Protein AF-T1AHS0-F1 (afdb_monomer)

InterPro domains:
  IPR002641 Patatin-like phospholipase domain [PF01734] (17-64)
  IPR016035 Acyl transferase/acyl hydrolase/lysophospholipase [SSF52151] (20-77)

Radius of gyration: 14.69 Å; Cα contacts (8 Å, |Δi|>4): 52; chains: 1; bounding box: 33×40×36 Å

Foldseek 3Di:
DQLVVQVVCCVVVVHRFAVLVVDPDQDDPDVSRVQSVCSVVRHHVVVVLVCCVVCVCVVCVVVCVVPVVCVPPDPPPDPPPDD

Secondary structure (DSSP, 8-state):
-HHHHHHHHHHHHSS---GGGT-S----STHHHHHHHHHHTT--HHHHHHHHHHHHHHHHHHHHTT-GGGTT-----------

Mean predicted aligned error: 8.79 Å

Solvent-accessible surface area (backbone atoms only — not comparable to full-atom values): 5120 Å² total; per-residue (Å²): 110,66,54,60,50,38,52,48,50,23,64,75,68,73,46,88,61,31,59,31,80,74,46,99,74,71,81,50,63,77,73,40,32,59,52,27,52,44,22,68,72,50,41,44,53,66,60,54,52,49,51,45,65,72,41,44,60,74,76,35,48,75,57,48,76,72,40,72,86,56,77,75,74,70,74,80,82,74,81,77,81,78,131

Structure (mmCIF, N/CA/C/O backbone):
data_AF-T1AHS0-F1
#
_entry.id   AF-T1AHS0-F1
#
loop_
_atom_site.group_PDB
_atom_site.id
_atom_site.type_symbol
_atom_site.label_atom_id
_atom_site.label_alt_id
_atom_site.label_comp_id
_atom_site.label_asym_id
_atom_site.label_entity_id
_atom_site.label_seq_id
_atom_site.pdbx_PDB_ins_code
_atom_site.Cartn_x
_atom_site.Cartn_y
_atom_site.Cartn_z
_atom_site.occupancy
_atom_site.B_iso_or_equiv
_atom_site.auth_seq_id
_atom_site.auth_comp_id
_atom_site.auth_asym_id
_atom_site.auth_atom_id
_atom_site.pdbx_PDB_model_num
ATOM 1 N N . ILE A 1 1 ? 8.529 -5.737 4.288 1.00 89.62 1 ILE A N 1
ATOM 2 C CA . ILE A 1 1 ? 8.176 -4.925 5.484 1.00 89.62 1 ILE A CA 1
ATOM 3 C C . ILE A 1 1 ? 6.669 -4.702 5.595 1.00 89.62 1 ILE A C 1
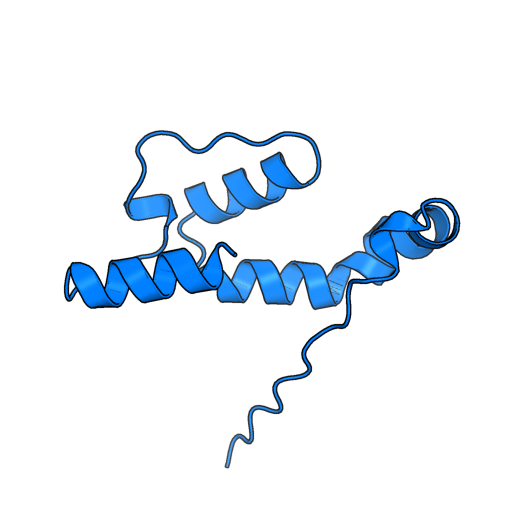ATOM 5 O O . ILE A 1 1 ? 6.106 -5.094 6.606 1.00 89.62 1 ILE A O 1
ATOM 9 N N . LEU A 1 2 ? 6.011 -4.172 4.557 1.00 94.25 2 LEU A N 1
ATOM 10 C CA . LEU A 1 2 ? 4.579 -3.849 4.579 1.00 94.25 2 LEU A CA 1
ATOM 11 C C . LEU A 1 2 ? 3.671 -5.060 4.868 1.00 94.25 2 LEU A C 1
ATOM 13 O O . LEU A 1 2 ? 2.756 -4.930 5.667 1.00 94.25 2 LEU A O 1
ATOM 17 N N . GLU A 1 3 ? 3.974 -6.252 4.336 1.00 94.31 3 GLU A N 1
ATOM 18 C CA . GLU A 1 3 ? 3.190 -7.467 4.643 1.00 94.31 3 GLU A CA 1
ATOM 19 C C . GLU A 1 3 ? 3.215 -7.816 6.133 1.00 94.31 3 GLU A C 1
ATOM 21 O O . GLU A 1 3 ? 2.215 -8.241 6.706 1.00 94.31 3 GLU A O 1
ATOM 26 N N . ARG A 1 4 ? 4.368 -7.611 6.785 1.00 96.12 4 ARG A N 1
ATOM 27 C CA . ARG A 1 4 ? 4.511 -7.853 8.222 1.00 96.12 4 ARG A CA 1
ATOM 28 C C . ARG A 1 4 ? 3.711 -6.829 9.023 1.00 96.12 4 ARG A C 1
ATOM 30 O O . ARG A 1 4 ? 3.114 -7.200 10.025 1.00 96.12 4 ARG A O 1
ATOM 37 N N . VAL A 1 5 ? 3.6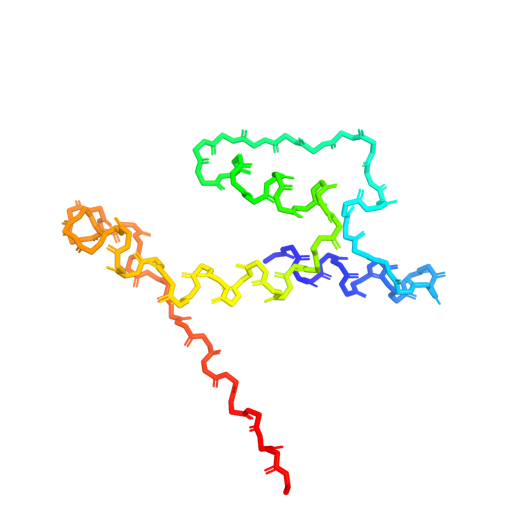95 -5.569 8.585 1.00 96.75 5 VAL A N 1
ATOM 38 C CA . VAL A 1 5 ? 2.898 -4.509 9.221 1.00 96.75 5 VAL A CA 1
ATOM 39 C C . VAL A 1 5 ? 1.408 -4.811 9.086 1.00 96.75 5 VAL A C 1
ATOM 41 O O . VAL A 1 5 ? 0.696 -4.758 10.081 1.00 96.75 5 VAL A O 1
ATOM 44 N N . GLU A 1 6 ? 0.943 -5.196 7.897 1.00 96.56 6 GLU A N 1
ATOM 45 C CA . GLU A 1 6 ? -0.458 -5.571 7.673 1.00 96.56 6 GLU A CA 1
ATOM 46 C C . GLU A 1 6 ? -0.864 -6.762 8.543 1.00 96.56 6 GLU A C 1
ATOM 48 O O . GLU A 1 6 ? -1.858 -6.686 9.262 1.00 96.56 6 GLU A O 1
ATOM 53 N N . GLY A 1 7 ? -0.046 -7.820 8.572 1.00 96.56 7 GLY A N 1
ATOM 54 C CA . GLY A 1 7 ? -0.278 -8.980 9.434 1.00 96.56 7 GLY A CA 1
ATOM 55 C C . GLY A 1 7 ? -0.296 -8.631 10.925 1.00 96.56 7 GLY A C 1
ATOM 56 O O . GLY A 1 7 ? -1.177 -9.086 11.653 1.00 96.56 7 GLY A O 1
ATOM 57 N N . TYR A 1 8 ? 0.630 -7.785 11.380 1.00 97.75 8 TYR A N 1
ATOM 58 C CA . TYR A 1 8 ? 0.681 -7.338 12.771 1.00 97.75 8 TYR A CA 1
ATOM 59 C C . TYR A 1 8 ? -0.539 -6.493 13.155 1.00 97.75 8 TYR A C 1
ATOM 61 O O . TYR A 1 8 ? -1.130 -6.719 14.204 1.00 97.75 8 TYR A O 1
ATOM 69 N N . LEU A 1 9 ? -0.968 -5.560 12.300 1.00 97.50 9 LEU A N 1
ATOM 70 C CA . LEU A 1 9 ? -2.159 -4.744 12.554 1.00 97.50 9 LEU A CA 1
ATOM 71 C C . LEU A 1 9 ? -3.441 -5.582 12.527 1.00 97.50 9 LEU A C 1
ATOM 73 O O . LEU A 1 9 ? -4.339 -5.342 13.335 1.00 97.50 9 LEU A O 1
ATOM 77 N N . ASN A 1 10 ? -3.516 -6.585 11.649 1.00 97.19 10 ASN A N 1
ATOM 78 C CA . ASN A 1 10 ? -4.617 -7.546 11.646 1.00 97.19 10 ASN A CA 1
ATOM 79 C C . ASN A 1 10 ? -4.684 -8.308 12.978 1.00 97.19 10 ASN A C 1
ATOM 81 O O . ASN A 1 10 ? -5.756 -8.407 13.567 1.00 97.19 10 ASN A O 1
ATOM 85 N N . MET A 1 11 ? -3.541 -8.780 13.487 1.00 97.69 11 MET A N 1
ATOM 86 C CA . MET A 1 11 ? -3.463 -9.452 14.787 1.00 97.69 11 MET A CA 1
ATOM 87 C C . MET A 1 11 ? -3.848 -8.515 15.941 1.00 97.69 11 MET A C 1
ATOM 89 O O . MET A 1 11 ? -4.664 -8.883 16.778 1.00 97.69 11 MET A O 1
ATOM 93 N N . LEU A 1 12 ? -3.286 -7.304 15.975 1.00 97.81 12 LEU A N 1
ATOM 94 C CA . LEU A 1 12 ? -3.475 -6.343 17.063 1.00 97.81 12 LEU A CA 1
ATOM 95 C C . LEU A 1 12 ? -4.923 -5.849 17.169 1.00 97.81 12 LEU A C 1
ATOM 97 O O . LEU A 1 12 ? -5.430 -5.658 18.268 1.00 97.81 12 LEU A O 1
ATOM 101 N N . THR A 1 13 ? -5.576 -5.611 16.030 1.00 96.94 13 THR A N 1
ATOM 102 C CA . THR A 1 13 ? -6.946 -5.071 15.996 1.00 96.94 13 THR A CA 1
ATOM 103 C C . THR A 1 13 ? -8.022 -6.153 16.001 1.00 96.94 13 THR A C 1
ATOM 105 O O . THR A 1 13 ? -9.185 -5.839 16.226 1.00 96.94 13 THR A O 1
ATOM 108 N N . GLY A 1 14 ? -7.663 -7.411 15.722 1.00 96.81 14 GLY A N 1
ATOM 109 C CA . GLY A 1 14 ? -8.621 -8.504 15.532 1.00 96.81 14 GLY A CA 1
ATOM 110 C C . GLY A 1 14 ? -9.467 -8.378 14.258 1.00 96.81 14 GLY A C 1
ATOM 111 O O . GLY A 1 14 ? -10.374 -9.177 14.046 1.00 96.81 14 GLY A O 1
ATOM 112 N N . VAL A 1 15 ? -9.182 -7.392 13.400 1.00 95.69 15 VAL A N 1
ATOM 113 C CA . VAL A 1 15 ? -9.911 -7.138 12.154 1.00 95.69 15 VAL A CA 1
ATOM 114 C C . VAL A 1 15 ? -8.949 -7.268 10.985 1.00 95.69 15 VAL A C 1
ATOM 116 O O . VAL A 1 15 ? -7.880 -6.659 10.990 1.00 95.69 15 VAL A O 1
ATOM 119 N N . VAL A 1 16 ? -9.334 -8.026 9.959 1.00 95.69 16 VAL A N 1
ATOM 120 C CA . VAL A 1 16 ? -8.566 -8.147 8.715 1.00 95.69 16 VAL A CA 1
ATOM 121 C C . VAL A 1 16 ? -8.916 -6.979 7.799 1.00 95.69 16 VAL A C 1
ATOM 123 O O . VAL A 1 16 ? -10.020 -6.919 7.266 1.00 95.69 16 VAL A O 1
ATOM 126 N N . LEU A 1 17 ? -7.978 -6.048 7.619 1.00 95.94 17 LEU A N 1
ATOM 127 C CA . LEU A 1 17 ? -8.136 -4.897 6.726 1.00 95.94 17 LEU A CA 1
ATOM 128 C C . LEU A 1 17 ? -6.827 -4.603 5.990 1.00 95.94 17 LEU A C 1
ATOM 130 O O . LEU A 1 17 ? -5.763 -4.655 6.623 1.00 95.94 17 LEU A O 1
ATOM 134 N N . PRO A 1 18 ? -6.902 -4.221 4.702 1.00 96.19 18 PRO A N 1
ATOM 135 C CA . PRO A 1 18 ? -5.737 -3.771 3.957 1.00 96.19 18 PRO A CA 1
ATOM 136 C C . PRO A 1 18 ? -5.166 -2.494 4.581 1.00 96.19 18 PRO A C 1
ATOM 138 O O . PRO A 1 18 ? -5.913 -1.686 5.142 1.00 96.19 18 PRO A O 1
ATOM 141 N N . LEU A 1 19 ? -3.854 -2.267 4.451 1.00 96.62 19 LEU A N 1
ATOM 142 C CA . LEU A 1 19 ? -3.222 -1.057 5.004 1.00 96.62 19 LEU A CA 1
ATOM 143 C C . LEU A 1 19 ? -3.884 0.236 4.508 1.00 96.62 19 LEU A C 1
ATOM 145 O O . LEU A 1 19 ? -3.992 1.191 5.272 1.00 96.62 19 LEU A O 1
ATOM 149 N N . GLY A 1 20 ? -4.387 0.259 3.272 1.00 96.19 20 GLY A N 1
ATOM 150 C CA . GLY A 1 20 ? -5.077 1.423 2.718 1.00 96.19 20 GLY A CA 1
ATOM 151 C C . GLY A 1 20 ? -6.309 1.880 3.490 1.00 96.19 20 GLY A C 1
ATOM 152 O O . GLY A 1 20 ? -6.590 3.070 3.545 1.00 96.19 20 GLY A O 1
ATOM 153 N N . ALA A 1 21 ? -7.008 0.954 4.147 1.00 96.56 21 ALA A N 1
ATOM 154 C CA . ALA A 1 21 ? -8.173 1.271 4.969 1.00 96.56 21 ALA A CA 1
ATOM 155 C C . ALA A 1 21 ? -7.798 1.758 6.381 1.00 96.56 21 ALA A C 1
ATOM 157 O O . ALA A 1 21 ? -8.676 2.099 7.171 1.00 96.56 21 ALA A O 1
ATOM 158 N N . ARG A 1 22 ? -6.504 1.754 6.727 1.00 96.44 22 ARG A N 1
ATOM 159 C CA . ARG A 1 22 ? -6.002 2.059 8.076 1.00 96.44 22 ARG A CA 1
ATOM 160 C C . ARG A 1 22 ? -5.299 3.411 8.177 1.00 96.44 22 ARG A C 1
ATOM 162 O O . ARG A 1 22 ? -5.123 3.903 9.286 1.00 96.44 22 ARG A O 1
ATOM 169 N N . PHE A 1 23 ? -4.891 4.003 7.056 1.00 95.75 23 PHE A N 1
ATOM 170 C CA . PHE A 1 23 ? -4.157 5.269 7.022 1.00 95.75 23 PHE A CA 1
ATOM 171 C C . PHE A 1 23 ? -4.914 6.313 6.204 1.00 95.75 23 PHE A C 1
ATOM 173 O O . PHE A 1 23 ? -5.306 6.053 5.072 1.00 95.75 23 PHE A O 1
ATOM 180 N N . ASN A 1 24 ? -5.072 7.521 6.751 1.00 96.31 24 ASN A N 1
ATOM 181 C CA . ASN A 1 24 ? -5.737 8.624 6.045 1.00 96.31 24 ASN A CA 1
ATOM 182 C C . ASN A 1 24 ? -4.883 9.226 4.920 1.00 96.31 24 ASN A C 1
ATOM 184 O O . ASN A 1 24 ? -5.419 9.850 4.009 1.00 96.31 24 ASN A O 1
ATOM 188 N N . LEU A 1 25 ? -3.562 9.056 4.990 1.00 96.06 25 LEU A N 1
ATOM 189 C CA . LEU A 1 25 ? -2.617 9.525 3.988 1.00 96.06 25 LEU A CA 1
ATOM 190 C C . LEU A 1 25 ? -1.571 8.445 3.739 1.00 96.06 25 LEU A C 1
ATOM 192 O O . LEU A 1 25 ? -0.936 7.953 4.670 1.00 96.06 25 LEU A O 1
ATOM 196 N N . ILE A 1 26 ? -1.367 8.126 2.466 1.00 96.44 26 ILE A N 1
ATOM 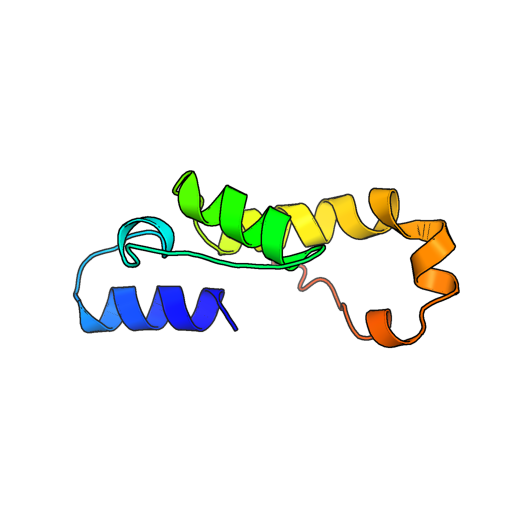197 C CA . ILE A 1 26 ? -0.298 7.246 2.006 1.00 96.44 26 ILE A CA 1
ATOM 198 C C . ILE A 1 26 ? 0.478 8.026 0.957 1.00 96.44 26 ILE A C 1
ATOM 200 O O . ILE A 1 26 ? -0.085 8.463 -0.045 1.00 96.44 26 ILE A O 1
ATOM 204 N N . CYS A 1 27 ? 1.767 8.224 1.199 1.00 95.69 27 CYS A N 1
ATOM 205 C CA . CYS A 1 27 ? 2.656 8.923 0.287 1.00 95.69 27 CYS A CA 1
ATOM 206 C C . CYS A 1 27 ? 3.791 8.002 -0.162 1.00 95.69 27 CYS A C 1
ATOM 208 O O . CYS A 1 27 ? 4.196 7.074 0.538 1.00 95.69 27 CYS A O 1
ATOM 210 N N . GLY A 1 28 ? 4.304 8.262 -1.358 1.00 94.75 28 GLY A N 1
ATOM 211 C CA . GLY A 1 28 ? 5.432 7.535 -1.916 1.00 94.75 28 GLY A CA 1
ATOM 212 C C . GLY A 1 28 ? 6.007 8.270 -3.117 1.00 94.75 28 GLY A C 1
ATOM 213 O O . GLY A 1 28 ? 5.362 9.136 -3.694 1.00 94.75 28 GLY 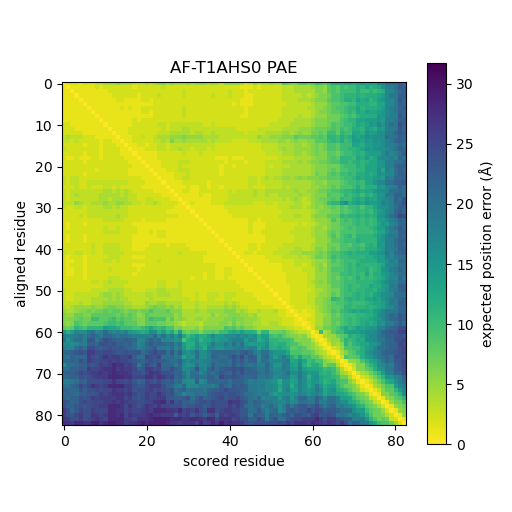A O 1
ATOM 214 N N . THR A 1 29 ? 7.231 7.948 -3.505 1.00 95.25 29 THR A N 1
ATOM 215 C CA . THR A 1 29 ? 7.880 8.520 -4.691 1.00 95.25 29 THR A CA 1
ATOM 216 C C . THR A 1 29 ? 8.463 7.394 -5.531 1.00 95.25 29 THR A C 1
ATOM 218 O O . THR A 1 29 ? 8.811 6.335 -5.004 1.00 95.25 29 THR A O 1
ATOM 221 N N . SER A 1 30 ? 8.541 7.589 -6.851 1.00 91.25 30 SER A N 1
ATOM 222 C CA . SER A 1 30 ? 8.977 6.539 -7.784 1.00 91.25 30 SER A CA 1
ATOM 223 C C . SER A 1 30 ? 8.125 5.262 -7.622 1.00 91.25 30 SER A C 1
ATOM 225 O O . SER A 1 30 ? 6.895 5.337 -7.611 1.00 91.25 30 SER A O 1
ATOM 227 N N . THR A 1 31 ? 8.736 4.091 -7.432 1.00 89.44 31 THR A N 1
ATOM 228 C CA . THR A 1 31 ? 8.045 2.831 -7.109 1.00 89.44 31 THR A CA 1
ATOM 229 C C . THR A 1 31 ? 7.172 2.924 -5.859 1.00 89.44 31 THR A C 1
ATOM 231 O O . THR A 1 31 ? 6.126 2.281 -5.803 1.00 89.44 31 THR A O 1
ATOM 234 N N . GLY A 1 32 ? 7.535 3.767 -4.891 1.00 92.50 32 GLY A N 1
ATOM 235 C CA . GLY A 1 32 ? 6.712 4.029 -3.715 1.00 92.50 32 GLY A CA 1
ATOM 236 C C . GLY A 1 32 ? 5.352 4.642 -4.058 1.00 92.50 32 GLY A C 1
ATOM 237 O O . GLY A 1 32 ? 4.382 4.336 -3.376 1.00 92.50 32 GLY A O 1
ATOM 238 N N . TRP A 1 33 ? 5.244 5.451 -5.122 1.00 95.56 33 TRP A N 1
ATOM 239 C CA . TRP A 1 33 ? 3.961 6.036 -5.542 1.00 95.56 33 TRP A CA 1
ATOM 240 C C . TRP A 1 33 ? 3.012 4.981 -6.120 1.00 95.56 33 TRP A C 1
ATOM 242 O O . TRP A 1 33 ? 1.822 4.990 -5.825 1.00 95.56 33 TRP A O 1
ATOM 252 N N . ILE A 1 34 ? 3.536 4.027 -6.893 1.00 94.06 34 ILE A N 1
ATOM 253 C CA . ILE A 1 34 ? 2.747 2.910 -7.437 1.00 94.06 34 ILE A CA 1
ATOM 254 C C . ILE A 1 34 ? 2.212 2.037 -6.292 1.00 94.06 34 ILE A C 1
ATOM 256 O O . ILE A 1 34 ? 1.035 1.682 -6.283 1.00 94.06 34 ILE A O 1
ATOM 260 N N . ILE A 1 35 ? 3.057 1.738 -5.298 1.00 95.50 35 ILE A N 1
ATOM 261 C CA . ILE A 1 35 ? 2.651 1.007 -4.089 1.00 95.50 35 ILE A CA 1
ATOM 262 C C . ILE A 1 35 ? 1.603 1.809 -3.308 1.00 95.50 35 ILE A C 1
ATOM 264 O O . ILE A 1 35 ? 0.568 1.257 -2.948 1.00 95.50 35 ILE A O 1
ATOM 268 N N . ALA A 1 36 ? 1.836 3.106 -3.079 1.00 96.44 36 ALA A N 1
ATOM 269 C CA . ALA A 1 36 ? 0.906 3.983 -2.368 1.00 96.44 36 ALA A CA 1
ATOM 270 C C . ALA A 1 36 ? -0.472 4.029 -3.043 1.00 96.44 36 ALA A C 1
ATOM 272 O O . ALA A 1 36 ? -1.488 3.914 -2.362 1.00 96.44 36 ALA A O 1
ATOM 273 N N . LEU A 1 37 ? -0.507 4.118 -4.375 1.00 96.06 37 LEU A N 1
ATOM 274 C CA . LEU A 1 37 ? -1.739 4.080 -5.155 1.00 96.06 37 LEU A CA 1
ATOM 275 C C . LEU A 1 37 ? -2.463 2.736 -5.014 1.00 96.06 37 LEU A C 1
ATOM 277 O O . LEU A 1 37 ? -3.664 2.713 -4.763 1.00 96.06 37 LEU A O 1
ATOM 281 N N . ALA A 1 38 ? -1.752 1.612 -5.137 1.00 96.19 38 ALA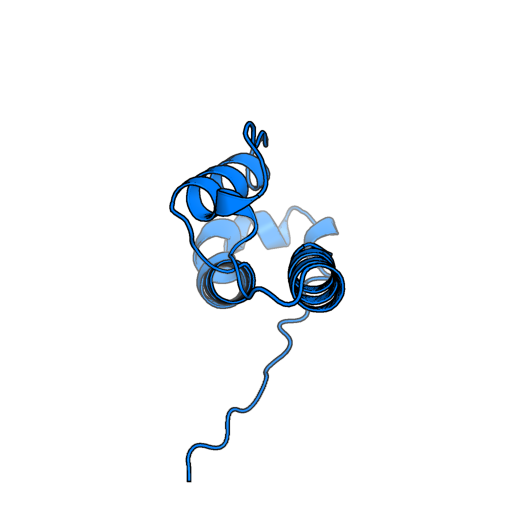 A N 1
ATOM 282 C CA . ALA A 1 38 ? -2.358 0.290 -4.983 1.00 96.19 38 ALA A CA 1
ATOM 283 C C . ALA A 1 38 ? -2.937 0.084 -3.572 1.00 96.19 38 ALA A C 1
ATOM 285 O O . ALA A 1 38 ? -4.046 -0.432 -3.429 1.00 96.19 38 ALA A O 1
ATOM 286 N N . LEU A 1 39 ? -2.228 0.554 -2.542 1.00 97.06 39 LEU A N 1
ATOM 287 C CA . LEU A 1 39 ? -2.731 0.556 -1.171 1.00 97.06 39 LEU A CA 1
ATOM 288 C C . LEU A 1 39 ? -3.978 1.433 -1.036 1.00 97.06 39 LEU A C 1
ATOM 290 O O . LEU A 1 39 ? -4.963 0.971 -0.474 1.00 97.06 39 LEU A O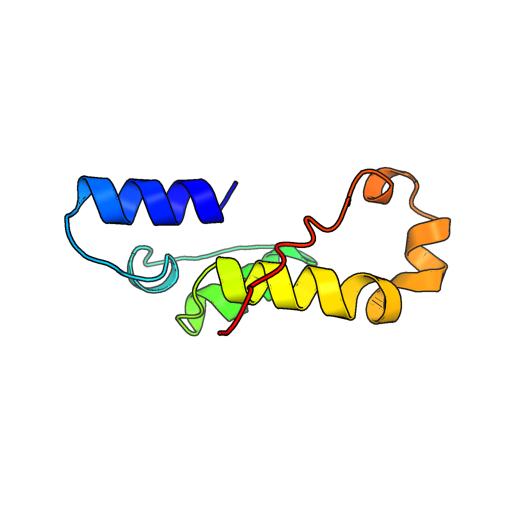 1
ATOM 294 N N . ALA A 1 40 ? -3.979 2.651 -1.585 1.00 95.88 40 ALA A N 1
ATOM 295 C CA . ALA A 1 40 ? -5.139 3.547 -1.551 1.00 95.88 40 ALA A CA 1
ATOM 296 C C . ALA A 1 40 ? -6.381 2.948 -2.240 1.00 95.88 40 ALA A C 1
ATOM 298 O O . ALA A 1 40 ? -7.506 3.224 -1.835 1.00 95.88 40 ALA A O 1
ATOM 299 N N . LEU A 1 41 ? -6.185 2.070 -3.229 1.00 95.88 41 LEU A N 1
ATOM 300 C CA . LEU A 1 41 ? -7.250 1.287 -3.869 1.00 95.88 41 LEU A CA 1
ATOM 301 C C . LEU A 1 41 ? -7.729 0.084 -3.032 1.00 95.88 41 LEU A C 1
ATOM 303 O O . LEU A 1 41 ? -8.546 -0.703 -3.505 1.00 95.88 41 LEU A O 1
ATOM 307 N N . GLY A 1 42 ? -7.219 -0.093 -1.811 1.00 95.62 42 GLY A N 1
ATOM 308 C CA . GLY A 1 42 ? -7.604 -1.173 -0.901 1.00 95.62 42 GLY A CA 1
ATOM 309 C C . GLY A 1 42 ? -6.970 -2.525 -1.224 1.00 95.62 42 GLY A C 1
ATOM 310 O O . GLY A 1 42 ? -7.434 -3.545 -0.716 1.00 95.62 42 GLY A O 1
ATOM 311 N N . ARG A 1 43 ? -5.923 -2.566 -2.058 1.00 96.69 43 ARG A N 1
ATOM 312 C CA . ARG A 1 43 ? -5.243 -3.826 -2.380 1.00 96.69 43 ARG A CA 1
ATOM 313 C C . ARG A 1 43 ? -4.469 -4.339 -1.160 1.00 96.69 43 ARG A C 1
ATOM 315 O O . ARG A 1 43 ? -3.743 -3.552 -0.544 1.00 96.69 43 ARG A O 1
ATOM 322 N N . PRO A 1 44 ? -4.589 -5.633 -0.809 1.00 95.81 44 PRO A N 1
ATOM 323 C CA . PRO A 1 44 ? -3.773 -6.226 0.241 1.00 95.81 44 PRO A CA 1
ATOM 324 C C . PRO A 1 44 ? -2.307 -6.225 -0.186 1.00 95.81 44 PRO A C 1
ATOM 326 O O . PRO A 1 44 ? -1.981 -6.351 -1.371 1.00 95.81 44 PRO A O 1
ATOM 329 N N . VAL A 1 45 ? -1.398 -6.115 0.780 1.00 96.06 45 VAL A N 1
ATOM 330 C CA . VAL A 1 45 ? 0.025 -5.944 0.457 1.00 96.06 45 VAL A CA 1
ATOM 331 C C . VAL A 1 45 ? 0.588 -7.161 -0.278 1.00 96.06 45 VAL A C 1
ATOM 333 O O . VAL A 1 45 ? 1.435 -7.006 -1.155 1.00 96.06 45 VAL A O 1
ATOM 336 N N . SER A 1 46 ? 0.084 -8.359 0.021 1.00 94.56 46 SER A N 1
ATOM 337 C CA . SER A 1 46 ? 0.486 -9.598 -0.653 1.00 94.56 46 SER A CA 1
ATOM 338 C C . SER A 1 46 ? 0.229 -9.577 -2.166 1.00 94.56 46 SER A C 1
ATOM 340 O O . SER A 1 46 ? 1.045 -10.089 -2.931 1.00 94.56 46 SER A O 1
ATOM 342 N N . GLU A 1 47 ? -0.867 -8.958 -2.617 1.00 94.81 47 GLU A N 1
ATOM 343 C CA . GLU A 1 47 ? -1.183 -8.810 -4.044 1.00 94.81 47 GLU A CA 1
ATOM 344 C C . GLU A 1 47 ? -0.206 -7.841 -4.721 1.00 94.81 47 GLU A C 1
ATOM 346 O O . GLU A 1 47 ? 0.280 -8.103 -5.821 1.00 94.81 47 GLU A O 1
ATOM 351 N N . ILE A 1 48 ? 0.146 -6.752 -4.034 1.00 94.00 48 ILE A N 1
ATOM 352 C CA . ILE A 1 48 ? 1.114 -5.765 -4.526 1.00 94.00 48 ILE A CA 1
ATOM 353 C C . ILE A 1 48 ? 2.500 -6.406 -4.655 1.00 94.00 48 ILE A C 1
ATOM 355 O O . ILE A 1 48 ? 3.157 -6.240 -5.683 1.00 94.00 48 ILE A O 1
ATOM 359 N N . SER A 1 49 ? 2.933 -7.176 -3.650 1.00 91.44 49 SER A N 1
ATOM 360 C CA . SER A 1 49 ? 4.187 -7.934 -3.706 1.00 91.44 49 SER A CA 1
ATOM 361 C C . SER A 1 49 ? 4.208 -8.885 -4.901 1.00 91.44 49 SER A C 1
ATOM 363 O O . SER A 1 49 ? 5.159 -8.860 -5.679 1.00 91.44 49 SER A O 1
ATOM 365 N N . ALA A 1 50 ? 3.143 -9.670 -5.099 1.00 90.94 50 ALA A N 1
ATOM 366 C CA . ALA A 1 50 ? 3.048 -10.614 -6.210 1.00 90.94 50 ALA A CA 1
ATOM 367 C C . ALA A 1 50 ? 3.097 -9.914 -7.579 1.00 90.94 50 ALA A C 1
ATOM 369 O O . ALA A 1 50 ? 3.778 -10.380 -8.493 1.00 90.94 50 ALA A O 1
ATOM 370 N N . LEU A 1 51 ? 2.427 -8.765 -7.715 1.00 90.00 51 LEU A N 1
ATOM 371 C CA . LEU A 1 51 ? 2.458 -7.950 -8.930 1.00 90.00 51 LEU A CA 1
ATOM 372 C C . LEU A 1 51 ? 3.879 -7.460 -9.235 1.00 90.00 51 LEU A C 1
ATOM 374 O O . LEU A 1 51 ? 4.346 -7.562 -10.371 1.00 90.00 51 LEU A O 1
ATOM 378 N N . TYR A 1 52 ? 4.594 -6.968 -8.224 1.00 87.06 52 TYR A N 1
ATOM 379 C CA . TYR A 1 52 ? 5.985 -6.560 -8.389 1.00 87.06 52 TYR A CA 1
ATOM 380 C C . TYR A 1 52 ? 6.877 -7.751 -8.753 1.00 87.06 52 TYR A C 1
ATOM 382 O O . TYR A 1 52 ? 7.616 -7.669 -9.728 1.00 87.06 52 TYR A O 1
ATOM 390 N N . GLU A 1 53 ? 6.778 -8.880 -8.054 1.00 85.75 53 GLU A N 1
ATOM 391 C CA . GLU A 1 53 ? 7.566 -10.078 -8.367 1.00 85.75 53 GLU A CA 1
ATOM 392 C C . GLU A 1 53 ? 7.331 -10.583 -9.800 1.00 85.75 53 GLU A C 1
ATOM 394 O O . GLU A 1 53 ? 8.285 -10.947 -10.491 1.00 85.75 53 GLU A O 1
ATOM 399 N N . ALA A 1 54 ? 6.083 -10.559 -10.273 1.00 87.31 54 ALA A N 1
ATOM 400 C CA . ALA A 1 54 ? 5.724 -11.029 -11.606 1.00 87.31 54 ALA A CA 1
ATOM 401 C C . ALA A 1 54 ? 6.176 -10.076 -12.726 1.00 87.31 54 ALA A C 1
ATOM 403 O O . ALA A 1 54 ? 6.583 -10.526 -13.800 1.00 87.31 54 ALA A O 1
ATOM 404 N N . HIS A 1 55 ? 6.101 -8.760 -12.503 1.00 86.06 55 HIS A N 1
ATOM 405 C CA . HIS A 1 55 ? 6.248 -7.775 -13.578 1.00 86.06 55 HIS A CA 1
ATOM 406 C C . HIS A 1 55 ? 7.540 -6.955 -13.528 1.00 86.06 55 HIS A C 1
ATOM 408 O O . HIS A 1 55 ? 7.948 -6.441 -14.573 1.00 86.06 55 HIS A O 1
ATOM 414 N N . LEU A 1 56 ? 8.233 -6.872 -12.385 1.00 81.56 56 LEU A N 1
ATOM 415 C CA . LEU A 1 56 ? 9.507 -6.149 -12.254 1.00 81.56 56 LEU A CA 1
ATOM 416 C C . LEU A 1 56 ? 10.533 -6.531 -13.336 1.00 81.56 56 LEU A C 1
ATOM 418 O O . LEU A 1 56 ? 11.094 -5.612 -13.939 1.00 81.56 56 LEU A O 1
ATOM 422 N N . PRO A 1 57 ? 10.766 -7.824 -13.653 1.00 79.75 57 PRO A N 1
ATOM 423 C CA . PRO A 1 57 ? 11.747 -8.196 -14.673 1.00 79.75 57 PRO A CA 1
ATOM 424 C C . PRO A 1 57 ? 11.374 -7.694 -16.070 1.00 79.75 57 PRO A C 1
ATOM 426 O O . PRO A 1 57 ? 12.248 -7.360 -16.864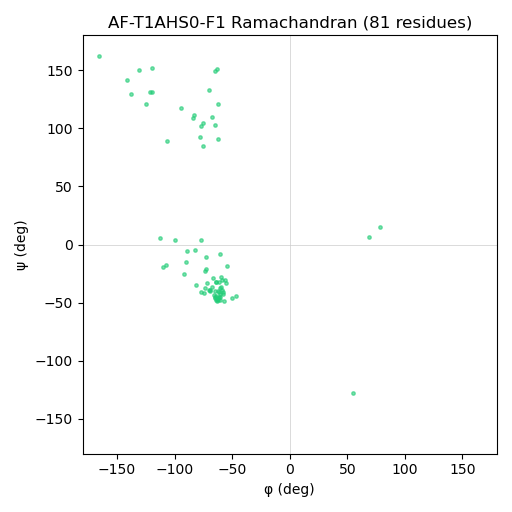 1.00 79.75 57 PRO A O 1
ATOM 429 N N . ARG A 1 58 ? 10.073 -7.605 -16.375 1.00 83.06 58 ARG A N 1
ATOM 430 C CA . ARG A 1 58 ? 9.579 -7.095 -17.660 1.00 83.06 58 ARG A CA 1
ATOM 431 C C . ARG A 1 58 ? 9.646 -5.570 -17.729 1.00 83.06 58 ARG A C 1
ATOM 433 O O . ARG A 1 58 ? 10.011 -5.036 -18.769 1.00 83.06 58 ARG A O 1
ATOM 440 N N . ILE A 1 59 ? 9.294 -4.884 -16.642 1.00 81.50 59 ILE A N 1
ATOM 441 C CA . ILE A 1 59 ? 9.240 -3.416 -16.582 1.00 81.50 59 ILE A CA 1
ATOM 442 C C . ILE A 1 59 ? 10.652 -2.823 -16.524 1.00 81.50 59 ILE A C 1
ATOM 444 O O . ILE A 1 59 ? 10.940 -1.843 -17.204 1.00 81.50 59 ILE A O 1
ATOM 448 N N . PHE A 1 60 ? 11.549 -3.434 -15.747 1.00 76.69 60 PHE A N 1
ATOM 449 C CA . PHE A 1 60 ? 12.879 -2.888 -15.480 1.00 76.69 60 PHE A CA 1
ATOM 450 C C . PHE A 1 60 ? 14.022 -3.712 -16.081 1.00 76.69 60 PHE A C 1
ATOM 452 O O . PHE A 1 60 ? 15.169 -3.363 -15.854 1.00 76.69 60 PHE A O 1
ATOM 459 N N . GLY A 1 61 ? 13.774 -4.765 -16.866 1.00 69.44 61 GLY A N 1
ATOM 460 C CA . GLY A 1 61 ? 14.777 -5.778 -17.242 1.00 69.44 61 GLY A CA 1
ATOM 461 C C . GLY A 1 61 ? 16.149 -5.274 -17.721 1.00 69.44 61 GLY A C 1
ATOM 462 O O . GLY A 1 61 ? 17.181 -5.781 -17.282 1.00 69.44 61 GLY A O 1
ATOM 463 N N . SER A 1 62 ? 16.217 -4.258 -18.585 1.00 65.88 62 SER A N 1
ATOM 464 C CA . SER A 1 62 ? 17.500 -3.684 -19.034 1.00 65.88 62 SER A CA 1
ATOM 465 C C . SER A 1 62 ? 18.097 -2.678 -18.041 1.00 65.88 62 SER A C 1
ATOM 467 O O . SER A 1 62 ? 19.316 -2.644 -17.880 1.00 65.88 62 SER A O 1
ATOM 469 N N . ALA A 1 63 ? 17.261 -1.907 -17.343 1.00 63.56 63 ALA A N 1
ATOM 470 C CA . ALA A 1 63 ? 17.670 -0.964 -16.301 1.00 63.56 63 ALA A CA 1
ATOM 471 C C . ALA A 1 63 ? 18.139 -1.677 -15.019 1.00 63.56 63 ALA A C 1
AT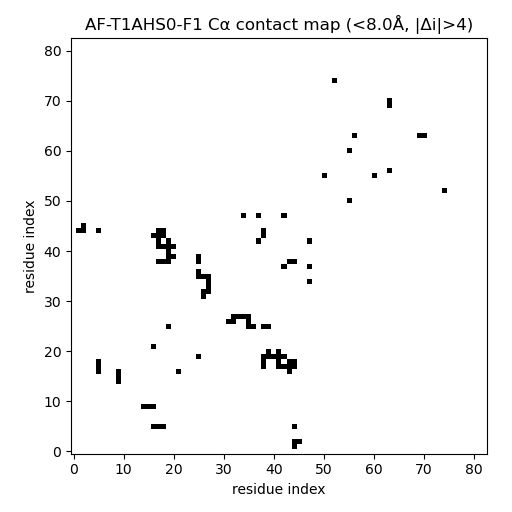OM 473 O O . ALA A 1 63 ? 19.086 -1.243 -14.378 1.00 63.56 63 ALA A O 1
ATOM 474 N N . MET A 1 64 ? 17.551 -2.824 -14.687 1.00 60.19 64 MET A N 1
ATOM 475 C CA . MET A 1 64 ? 17.868 -3.645 -13.519 1.00 60.19 64 MET A CA 1
ATOM 476 C C . MET A 1 64 ? 19.270 -4.260 -13.612 1.00 60.19 64 MET A C 1
ATOM 478 O O . MET A 1 64 ? 19.930 -4.424 -12.597 1.00 60.19 64 MET A O 1
ATOM 482 N N . ARG A 1 65 ? 19.771 -4.505 -14.832 1.00 55.62 65 ARG A N 1
ATOM 483 C CA . ARG A 1 65 ? 21.180 -4.869 -15.075 1.00 55.62 65 ARG A CA 1
ATOM 484 C C . ARG A 1 65 ? 22.154 -3.697 -14.895 1.00 55.62 65 ARG A C 1
ATOM 486 O O . ARG A 1 65 ? 23.339 -3.931 -14.718 1.00 55.62 65 ARG A O 1
ATOM 493 N N . ARG A 1 66 ? 21.667 -2.453 -14.978 1.00 52.88 66 ARG A N 1
ATOM 494 C CA . ARG A 1 66 ? 22.447 -1.214 -14.792 1.00 52.88 66 ARG A CA 1
ATOM 495 C C . ARG A 1 66 ? 22.438 -0.711 -13.347 1.00 52.88 66 ARG A C 1
ATOM 497 O O . ARG A 1 66 ? 23.364 -0.019 -12.951 1.00 52.88 66 ARG A O 1
ATOM 504 N N . PHE A 1 67 ? 21.407 -1.048 -12.578 1.00 51.84 67 PHE A N 1
ATOM 505 C CA . PHE A 1 67 ? 21.272 -0.692 -11.170 1.00 51.84 67 PHE A CA 1
ATOM 506 C C . PHE A 1 67 ? 21.509 -1.936 -10.302 1.00 51.84 67 PHE A C 1
ATOM 508 O O . PHE A 1 67 ? 20.570 -2.652 -9.957 1.00 51.84 67 PHE A O 1
ATOM 515 N N . GLU A 1 68 ? 22.770 -2.183 -9.930 1.00 51.31 68 GLU A N 1
ATOM 516 C CA . GLU A 1 68 ? 23.205 -3.329 -9.106 1.00 51.31 68 GLU A CA 1
ATOM 517 C C . GLU A 1 68 ? 22.458 -3.465 -7.759 1.00 51.31 68 GLU A C 1
ATOM 519 O O . GLU A 1 68 ? 22.417 -4.543 -7.169 1.00 51.31 68 GLU A O 1
ATOM 524 N N . TRP A 1 69 ? 21.792 -2.409 -7.277 1.00 54.84 69 TRP A N 1
ATOM 525 C CA . TRP A 1 69 ? 21.065 -2.405 -5.999 1.00 54.84 69 TRP A CA 1
ATOM 526 C C . TRP A 1 69 ? 19.757 -3.205 -6.013 1.00 54.84 69 TRP A C 1
ATOM 528 O O . TRP A 1 69 ? 19.184 -3.465 -4.956 1.00 54.84 69 TRP A O 1
ATOM 538 N N . ILE A 1 70 ? 19.282 -3.634 -7.187 1.00 52.41 70 ILE A N 1
ATOM 539 C CA . ILE A 1 70 ? 18.095 -4.493 -7.293 1.00 52.41 70 ILE A CA 1
ATOM 540 C C . ILE A 1 70 ? 18.466 -5.992 -7.224 1.00 52.41 70 ILE A C 1
ATOM 542 O O . ILE A 1 70 ? 17.589 -6.849 -7.110 1.00 52.41 70 ILE A O 1
ATOM 546 N N . GLY A 1 71 ? 19.765 -6.328 -7.190 1.00 48.69 71 GLY A N 1
ATOM 547 C CA . GLY A 1 71 ? 20.287 -7.704 -7.157 1.00 48.69 71 GLY A CA 1
ATOM 548 C C . GLY A 1 71 ? 19.875 -8.557 -5.945 1.00 48.69 71 GLY A C 1
ATOM 549 O O . GLY A 1 71 ? 20.106 -9.764 -5.950 1.00 48.69 71 GLY A O 1
ATOM 550 N N . ASN A 1 72 ? 19.222 -7.969 -4.935 1.00 48.78 72 ASN A N 1
ATOM 551 C CA . ASN A 1 72 ? 18.709 -8.679 -3.756 1.00 48.78 72 ASN A CA 1
ATOM 552 C C . ASN A 1 72 ? 17.203 -9.003 -3.796 1.00 48.78 72 ASN A C 1
ATOM 554 O O . ASN A 1 72 ? 16.686 -9.575 -2.833 1.00 48.78 72 ASN A O 1
ATOM 558 N N . PHE A 1 73 ? 16.484 -8.703 -4.884 1.00 51.62 73 PHE A N 1
ATOM 559 C CA . PHE A 1 73 ? 15.107 -9.178 -5.057 1.00 51.62 73 PHE A CA 1
ATOM 560 C C . PHE A 1 73 ? 15.103 -10.667 -5.424 1.00 51.62 73 PHE A C 1
ATOM 562 O O . PHE A 1 73 ? 15.064 -11.048 -6.592 1.00 51.62 73 PHE A O 1
ATOM 569 N N . ARG A 1 74 ? 15.155 -11.532 -4.407 1.00 53.84 74 ARG A N 1
ATOM 570 C CA . ARG A 1 74 ? 14.850 -12.958 -4.565 1.00 53.84 74 ARG A CA 1
ATOM 571 C C . ARG A 1 74 ? 13.330 -13.131 -4.493 1.00 53.84 74 ARG A C 1
ATOM 573 O O . ARG A 1 74 ? 12.788 -12.943 -3.405 1.00 53.84 74 ARG A O 1
ATOM 580 N N . PRO A 1 75 ? 12.639 -13.486 -5.592 1.00 47.50 75 PRO A N 1
ATOM 581 C CA . PRO A 1 75 ? 11.215 -13.784 -5.525 1.00 47.50 75 PRO A CA 1
ATOM 582 C C . PRO A 1 75 ? 11.022 -14.997 -4.614 1.00 47.50 75 PRO A C 1
ATOM 584 O O . PRO A 1 75 ? 11.587 -16.071 -4.862 1.00 47.50 75 PRO A O 1
ATOM 587 N N . VAL A 1 76 ? 10.256 -14.836 -3.536 1.00 53.06 76 VAL A N 1
ATOM 588 C CA . VAL A 1 76 ? 9.920 -15.961 -2.662 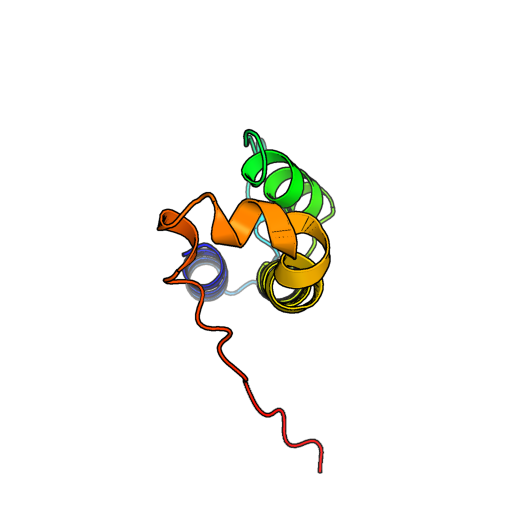1.00 53.06 76 VAL A CA 1
ATOM 589 C C . VAL A 1 76 ? 8.821 -16.738 -3.370 1.00 53.06 76 VAL A C 1
ATOM 591 O O . VAL A 1 76 ? 7.639 -16.454 -3.216 1.00 53.06 76 VAL A O 1
ATOM 594 N N . ARG A 1 77 ? 9.203 -17.747 -4.162 1.00 48.91 77 ARG A N 1
ATOM 595 C CA . ARG A 1 77 ? 8.244 -18.681 -4.764 1.00 48.91 77 ARG A CA 1
ATOM 596 C C . ARG A 1 77 ? 7.516 -19.445 -3.654 1.00 48.91 77 ARG A C 1
ATOM 598 O O . ARG A 1 77 ? 7.957 -20.513 -3.240 1.00 48.91 77 ARG A O 1
ATOM 605 N N . ARG A 1 78 ? 6.382 -18.931 -3.178 1.00 48.25 78 ARG A N 1
ATOM 606 C CA . ARG A 1 78 ? 5.431 -19.730 -2.400 1.00 48.25 78 ARG A CA 1
ATOM 607 C C . ARG A 1 78 ? 4.696 -20.644 -3.373 1.00 48.25 78 ARG A C 1
ATOM 609 O O . ARG A 1 78 ? 3.846 -20.200 -4.136 1.00 48.25 78 ARG A O 1
ATOM 616 N N . HIS A 1 79 ? 5.059 -21.925 -3.379 1.00 40.66 79 HIS A N 1
ATOM 617 C CA . HIS A 1 79 ? 4.233 -22.964 -3.986 1.00 40.66 79 HIS A CA 1
ATOM 618 C C . HIS A 1 79 ? 2.925 -23.054 -3.199 1.00 40.66 79 HIS A C 1
ATOM 620 O O . HIS A 1 79 ? 2.888 -23.617 -2.107 1.00 40.66 79 HIS A O 1
ATOM 626 N N . VAL A 1 80 ? 1.854 -22.487 -3.748 1.00 48.47 80 VAL A N 1
ATOM 627 C CA . VAL A 1 80 ? 0.501 -22.825 -3.316 1.00 48.47 80 VAL A CA 1
ATOM 628 C C . VAL A 1 80 ? 0.192 -24.182 -3.946 1.00 48.47 80 VAL A C 1
ATOM 630 O O . VAL A 1 80 ? -0.061 -24.267 -5.145 1.00 48.47 80 VAL A O 1
ATOM 633 N N . LYS A 1 81 ? 0.284 -25.262 -3.159 1.00 37.72 81 LYS A N 1
ATOM 634 C CA . LYS A 1 81 ? -0.371 -26.524 -3.519 1.00 37.72 81 LYS A CA 1
ATOM 635 C C . LYS A 1 81 ? -1.872 -26.269 -3.436 1.00 37.72 81 LYS A C 1
ATOM 637 O O . LYS A 1 81 ? -2.389 -26.065 -2.341 1.00 37.72 81 LYS A O 1
ATOM 642 N N . ILE A 1 82 ? -2.533 -26.242 -4.585 1.00 43.00 82 ILE A N 1
ATOM 643 C CA . ILE A 1 82 ? -3.980 -26.404 -4.662 1.00 43.00 82 ILE A CA 1
ATOM 644 C C . ILE A 1 82 ? -4.189 -27.892 -4.938 1.00 43.00 82 ILE A C 1
ATOM 646 O O . ILE A 1 82 ? -3.628 -28.419 -5.901 1.00 43.00 82 ILE A O 1
ATOM 650 N N . SER A 1 83 ? -4.852 -28.545 -3.986 1.00 47.97 83 SER A N 1
ATOM 651 C CA . SER A 1 83 ? -5.272 -29.947 -4.002 1.00 47.97 83 SER A CA 1
ATOM 652 C C . SER A 1 83 ? -6.154 -30.281 -5.198 1.00 47.97 83 SER A C 1
ATOM 654 O O . SER A 1 83 ? -6.892 -29.373 -5.642 1.00 47.97 83 SER A O 1
#

pLDDT: mean 82.0, std 19.41, range [37.72, 97.81]

Sequence (83 aa):
ILERVEGYLNMLTGVVLPLGARFNLICGTSTGWIIALALALGRPVSEISALYEAHLPRIFGSAMRRFEWIGNFRPVRRHVKIS

Organism: NCBI:txid410659